Protein AF-A0A5C7RM12-F1 (afdb_monomer)

Structure (mmCIF, N/CA/C/O backbone):
data_AF-A0A5C7RM12-F1
#
_entry.id   AF-A0A5C7RM12-F1
#
loop_
_atom_site.group_PDB
_atom_site.id
_atom_site.type_symbol
_atom_site.label_atom_id
_atom_site.label_alt_id
_atom_site.label_comp_id
_atom_site.label_asym_id
_atom_site.label_entity_id
_atom_site.label_seq_id
_atom_site.pdbx_PDB_ins_code
_atom_site.Cartn_x
_atom_site.Cartn_y
_atom_site.Cartn_z
_atom_site.occupancy
_atom_site.B_iso_or_equiv
_atom_site.auth_seq_id
_atom_site.auth_comp_id
_atom_site.auth_asym_id
_atom_site.auth_atom_id
_atom_site.pdbx_PDB_model_num
ATOM 1 N N . MET A 1 1 ? 13.724 -13.390 -7.679 1.00 55.97 1 MET A N 1
ATOM 2 C CA . MET A 1 1 ? 13.227 -12.480 -8.721 1.00 55.97 1 MET A CA 1
ATOM 3 C C . MET A 1 1 ? 12.065 -11.727 -8.105 1.00 5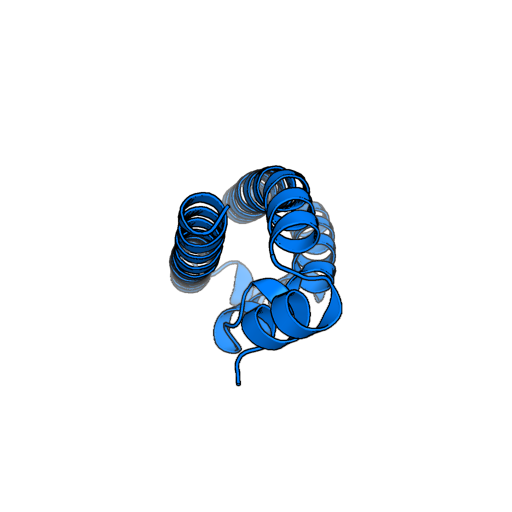5.97 1 MET A C 1
ATOM 5 O O . MET A 1 1 ? 11.174 -12.387 -7.581 1.00 55.97 1 MET A O 1
ATOM 9 N N . SER A 1 2 ? 12.141 -10.402 -8.016 1.00 73.62 2 SER A N 1
ATOM 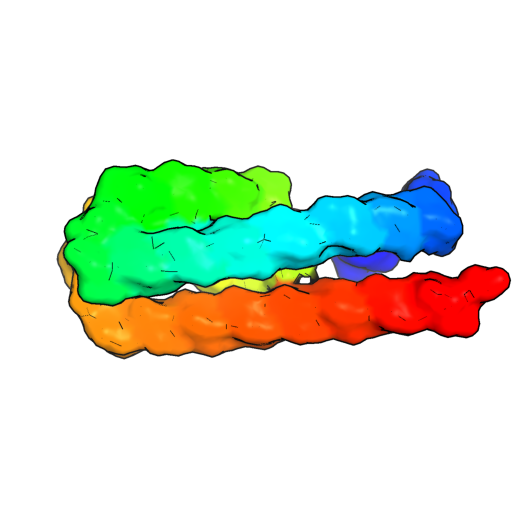10 C CA . SER A 1 2 ? 11.068 -9.588 -7.432 1.00 73.62 2 SER A CA 1
ATOM 11 C C . SER A 1 2 ? 9.894 -9.442 -8.411 1.00 73.62 2 SER A C 1
ATOM 13 O O . SER A 1 2 ? 10.049 -9.626 -9.622 1.00 73.62 2 SER A O 1
ATOM 15 N N . GLU A 1 3 ? 8.703 -9.114 -7.907 1.00 80.69 3 GLU A N 1
ATOM 16 C CA . GLU A 1 3 ? 7.533 -8.841 -8.759 1.00 80.69 3 GLU A CA 1
AT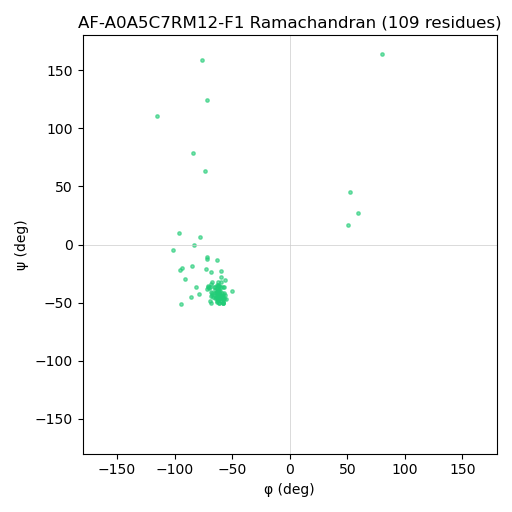OM 17 C C . GLU A 1 3 ? 7.811 -7.667 -9.713 1.00 80.69 3 GLU A C 1
ATOM 19 O O . GLU A 1 3 ? 7.475 -7.731 -10.894 1.00 80.69 3 GLU A O 1
ATOM 24 N N . LEU A 1 4 ? 8.557 -6.658 -9.248 1.00 83.38 4 LEU A N 1
ATOM 25 C CA . LEU A 1 4 ? 9.014 -5.529 -10.062 1.00 83.38 4 LEU A CA 1
ATOM 26 C C . LEU A 1 4 ? 9.934 -5.965 -11.216 1.00 83.38 4 LEU A C 1
ATOM 28 O O . LEU A 1 4 ? 9.751 -5.524 -12.349 1.00 83.38 4 LEU A O 1
ATOM 32 N N . GLU A 1 5 ? 10.879 -6.879 -10.966 1.00 84.06 5 GLU A N 1
ATOM 33 C CA . GLU A 1 5 ? 11.726 -7.459 -12.022 1.00 84.06 5 GLU A CA 1
ATOM 34 C C . GLU A 1 5 ? 10.902 -8.242 -13.048 1.00 84.06 5 GLU A C 1
ATOM 36 O O . GLU A 1 5 ? 11.195 -8.194 -14.241 1.00 84.06 5 GLU A O 1
ATOM 41 N N . THR A 1 6 ? 9.848 -8.925 -12.598 1.00 85.50 6 THR A N 1
ATOM 42 C CA . THR A 1 6 ? 8.940 -9.680 -13.473 1.00 85.50 6 THR A CA 1
ATOM 43 C C . THR A 1 6 ? 8.127 -8.745 -14.371 1.00 85.50 6 THR A C 1
ATOM 45 O O . THR A 1 6 ? 7.984 -9.009 -15.568 1.00 85.50 6 THR A O 1
ATOM 48 N N . ILE A 1 7 ? 7.647 -7.619 -13.832 1.00 85.00 7 ILE A N 1
ATOM 49 C CA . ILE A 1 7 ? 6.966 -6.566 -14.603 1.00 85.00 7 ILE A CA 1
ATOM 50 C C . ILE A 1 7 ? 7.900 -6.022 -15.689 1.00 85.00 7 ILE A C 1
ATOM 52 O O . ILE A 1 7 ? 7.517 -5.986 -16.858 1.00 85.00 7 ILE A O 1
ATOM 56 N N . VAL A 1 8 ? 9.144 -5.683 -15.333 1.00 87.31 8 VAL A N 1
ATOM 57 C CA . VAL A 1 8 ? 10.136 -5.159 -16.288 1.00 87.31 8 VAL A CA 1
ATOM 58 C C . VAL A 1 8 ? 10.506 -6.186 -17.351 1.00 87.31 8 VAL A C 1
ATOM 60 O O . VAL A 1 8 ? 10.582 -5.837 -18.528 1.00 87.31 8 VAL A O 1
ATOM 63 N N . ALA A 1 9 ? 10.680 -7.452 -16.971 1.00 87.94 9 ALA A N 1
ATOM 64 C CA . ALA A 1 9 ? 10.949 -8.533 -17.916 1.00 87.94 9 ALA A CA 1
ATOM 65 C C . ALA A 1 9 ? 9.792 -8.749 -18.909 1.00 87.94 9 ALA A C 1
ATOM 67 O O . ALA A 1 9 ? 10.033 -9.116 -20.056 1.00 87.94 9 ALA A O 1
ATOM 68 N N . THR A 1 10 ? 8.550 -8.499 -18.484 1.00 88.94 10 THR A N 1
ATOM 69 C CA . THR A 1 10 ? 7.346 -8.725 -19.300 1.00 88.94 10 THR A CA 1
ATOM 70 C C . THR A 1 10 ? 7.017 -7.537 -20.204 1.00 88.94 10 THR A C 1
ATOM 72 O O . THR A 1 10 ? 6.682 -7.717 -21.374 1.00 88.94 10 THR A O 1
ATOM 75 N N . LEU A 1 11 ? 7.080 -6.315 -19.673 1.00 87.06 11 LEU A N 1
ATOM 76 C CA . LEU A 1 11 ? 6.663 -5.102 -20.381 1.00 87.06 11 LEU A CA 1
ATOM 77 C C . LEU A 1 11 ? 7.817 -4.405 -21.113 1.00 87.06 11 LEU A C 1
ATOM 79 O O . LEU A 1 11 ? 7.568 -3.611 -22.021 1.00 87.06 11 LEU A O 1
ATOM 83 N N . GLY A 1 12 ? 9.063 -4.684 -20.728 1.00 89.19 12 GLY A N 1
ATOM 84 C CA . GLY A 1 12 ? 10.230 -3.905 -21.128 1.00 89.19 12 GLY A CA 1
ATOM 85 C C . GLY A 1 12 ? 10.395 -2.628 -20.296 1.00 89.19 12 GLY A C 1
ATOM 86 O O . GLY A 1 12 ? 9.476 -2.182 -19.602 1.00 89.19 12 GLY A O 1
ATOM 87 N N . VAL A 1 13 ? 11.590 -2.035 -20.362 1.00 88.31 13 VAL A N 1
ATOM 88 C CA . VAL A 1 13 ? 12.001 -0.894 -19.520 1.00 88.31 13 VAL A CA 1
ATOM 89 C C . VAL A 1 13 ? 11.106 0.333 -19.741 1.00 88.31 13 VAL A C 1
ATOM 91 O O . VAL A 1 13 ? 10.547 0.841 -18.775 1.00 88.31 13 VAL A O 1
ATOM 94 N N . GLU A 1 14 ? 10.886 0.749 -20.993 1.00 87.00 14 GLU A N 1
ATOM 95 C CA . GLU A 1 14 ? 10.076 1.933 -21.345 1.00 87.00 14 GLU A CA 1
ATOM 96 C C . GLU A 1 14 ? 8.637 1.866 -20.822 1.00 87.00 14 GLU A C 1
ATOM 98 O O . GLU A 1 14 ? 8.149 2.790 -20.170 1.00 87.00 14 GLU A O 1
ATOM 103 N N . ARG A 1 15 ? 7.942 0.751 -21.077 1.00 87.38 15 ARG A N 1
ATOM 104 C CA . ARG A 1 15 ? 6.544 0.588 -20.650 1.00 87.38 15 ARG A CA 1
ATOM 105 C C . ARG A 1 15 ? 6.425 0.480 -19.136 1.00 87.38 15 ARG A C 1
ATOM 107 O O . ARG A 1 15 ? 5.456 0.976 -18.569 1.00 87.38 15 ARG A O 1
ATOM 114 N N . SER A 1 16 ? 7.412 -0.132 -18.488 1.00 89.44 16 SER A N 1
ATOM 115 C CA . SER A 1 16 ? 7.460 -0.215 -17.029 1.00 89.44 16 SER A CA 1
ATOM 116 C C . SER A 1 16 ? 7.690 1.158 -16.404 1.00 89.44 16 SER A C 1
ATOM 118 O O . SER A 1 16 ? 6.978 1.515 -15.473 1.00 89.44 16 SER A O 1
ATOM 120 N N . ALA A 1 17 ? 8.609 1.962 -16.946 1.00 87.88 17 ALA A N 1
ATOM 121 C CA . ALA A 1 17 ? 8.827 3.335 -16.496 1.00 87.88 17 ALA A CA 1
ATOM 122 C C . ALA A 1 17 ? 7.548 4.181 -16.630 1.00 87.88 17 ALA A C 1
ATOM 124 O O . ALA A 1 17 ? 7.137 4.838 -15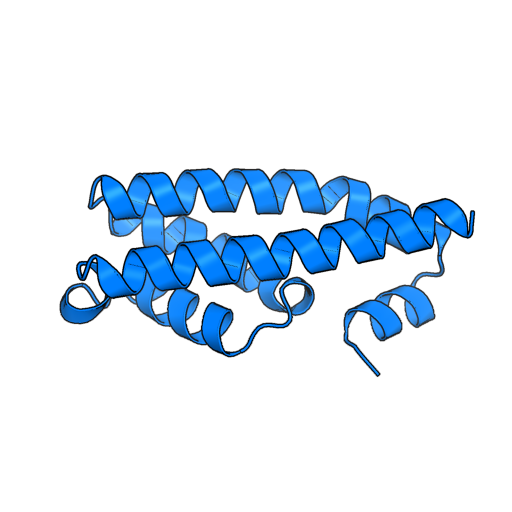.676 1.00 87.88 17 ALA A O 1
ATOM 125 N N . SER A 1 18 ? 6.845 4.087 -17.765 1.00 88.12 18 SER A N 1
ATOM 126 C CA . SER A 1 18 ? 5.561 4.776 -17.968 1.00 88.12 18 SER A CA 1
ATOM 127 C C . SER A 1 18 ? 4.470 4.321 -16.984 1.00 88.12 18 SER A C 1
ATOM 129 O O . SER A 1 18 ? 3.733 5.154 -16.444 1.00 88.12 18 SER A O 1
ATOM 131 N N . LEU A 1 19 ? 4.394 3.016 -16.696 1.00 89.25 19 LEU A N 1
ATOM 132 C CA . LEU A 1 19 ? 3.490 2.463 -15.685 1.00 89.25 19 LEU A CA 1
ATOM 133 C C . LEU A 1 19 ? 3.806 3.027 -14.294 1.00 89.25 19 LEU A C 1
ATOM 135 O O . LEU A 1 19 ? 2.904 3.534 -13.626 1.00 89.25 19 LEU A O 1
ATOM 139 N N . PHE A 1 20 ? 5.073 2.978 -13.871 1.00 90.19 20 PHE A N 1
ATOM 140 C CA . PHE A 1 20 ? 5.493 3.478 -12.561 1.00 90.19 20 PHE A CA 1
ATOM 141 C C . PHE A 1 20 ? 5.267 4.982 -12.423 1.00 90.19 20 PHE A C 1
ATOM 143 O O . PHE A 1 20 ? 4.726 5.414 -11.406 1.00 90.19 20 PHE A O 1
ATOM 150 N N . HIS A 1 21 ? 5.562 5.760 -13.467 1.00 88.69 21 HIS A N 1
ATOM 151 C CA . HIS A 1 21 ? 5.281 7.195 -13.518 1.00 88.69 21 HIS A CA 1
ATOM 152 C C . HIS A 1 21 ? 3.792 7.509 -13.307 1.00 88.69 21 HIS A C 1
ATOM 154 O O . HIS A 1 21 ? 3.449 8.487 -12.647 1.00 88.69 21 HIS A O 1
ATOM 160 N N . SER A 1 22 ? 2.903 6.660 -13.827 1.00 89.44 22 SER A N 1
ATOM 161 C CA . SER A 1 22 ? 1.454 6.856 -13.727 1.00 89.44 22 SER A CA 1
ATOM 162 C C . SER A 1 22 ? 0.882 6.394 -12.382 1.00 89.44 22 SER A C 1
ATOM 164 O O . SER A 1 22 ? -0.032 7.024 -11.851 1.00 89.44 22 SER A O 1
ATOM 166 N N . ILE A 1 23 ? 1.401 5.301 -11.814 1.00 90.38 23 ILE A N 1
ATOM 167 C CA . ILE A 1 23 ? 0.820 4.674 -10.617 1.00 90.38 23 ILE A CA 1
ATOM 168 C C . ILE A 1 23 ? 1.399 5.207 -9.301 1.00 90.38 23 ILE A C 1
ATOM 170 O O . ILE A 1 23 ? 0.682 5.269 -8.303 1.00 90.38 23 ILE A O 1
ATOM 174 N N . LEU A 1 24 ? 2.661 5.653 -9.281 1.00 91.50 24 LEU A N 1
ATOM 175 C CA . LEU A 1 24 ? 3.306 6.196 -8.078 1.00 91.50 24 LEU A CA 1
ATOM 176 C C . LEU A 1 24 ? 2.569 7.405 -7.474 1.00 91.50 24 LEU A C 1
ATOM 178 O O . LEU A 1 24 ? 2.410 7.436 -6.248 1.00 91.50 24 LEU A O 1
ATOM 182 N N . PRO A 1 25 ? 2.091 8.390 -8.262 1.00 92.75 25 PRO A N 1
ATOM 183 C CA . PRO A 1 25 ? 1.301 9.497 -7.724 1.00 92.75 25 PRO A CA 1
ATOM 184 C C . PRO A 1 25 ? -0.008 9.026 -7.082 1.00 92.75 25 PRO A C 1
ATOM 186 O O . PRO A 1 25 ? -0.383 9.522 -6.021 1.00 92.75 25 PRO A O 1
ATOM 189 N N . LEU A 1 26 ? -0.671 8.031 -7.683 1.00 92.19 26 LEU A N 1
ATOM 190 C CA . LEU A 1 26 ? -1.928 7.475 -7.175 1.00 92.19 26 LEU A CA 1
ATOM 191 C C . LEU A 1 26 ? -1.724 6.746 -5.844 1.00 92.19 26 LEU A C 1
ATOM 193 O O . LEU A 1 26 ? -2.469 6.982 -4.897 1.00 92.19 26 LEU A O 1
ATOM 197 N N . ILE A 1 27 ? -0.683 5.915 -5.742 1.00 93.75 27 ILE A N 1
ATOM 198 C CA . ILE A 1 27 ? -0.328 5.222 -4.494 1.00 93.75 27 ILE A CA 1
ATOM 199 C C . ILE A 1 27 ? 0.004 6.240 -3.395 1.00 93.75 27 ILE A C 1
ATOM 201 O O . ILE A 1 27 ? -0.449 6.095 -2.261 1.00 93.75 27 ILE A O 1
ATOM 205 N N . ASN A 1 28 ? 0.751 7.301 -3.723 1.00 93.44 28 ASN A N 1
ATOM 206 C CA . ASN A 1 28 ? 1.056 8.363 -2.764 1.00 93.44 28 ASN A CA 1
ATOM 207 C C . ASN A 1 28 ? -0.201 9.097 -2.290 1.00 93.44 28 ASN A C 1
ATOM 209 O O . ASN A 1 28 ? -0.349 9.310 -1.092 1.00 93.44 28 ASN A O 1
ATOM 213 N N . MET A 1 29 ? -1.113 9.455 -3.195 1.00 95.12 29 MET A N 1
ATOM 214 C CA . MET A 1 29 ? -2.381 10.092 -2.831 1.00 95.12 29 MET A CA 1
ATOM 215 C C . MET A 1 29 ? -3.187 9.208 -1.872 1.00 95.12 29 MET A C 1
ATOM 217 O O . MET A 1 29 ? -3.555 9.658 -0.789 1.00 95.12 29 MET A O 1
ATOM 221 N N . ARG A 1 30 ? -3.348 7.924 -2.210 1.00 94.81 30 ARG A N 1
ATOM 222 C CA . ARG A 1 30 ? -4.070 6.951 -1.378 1.00 94.81 30 ARG A CA 1
ATOM 223 C C . ARG A 1 30 ? -3.412 6.727 -0.019 1.00 94.81 30 ARG A C 1
ATOM 225 O O . ARG A 1 30 ? -4.117 6.550 0.968 1.00 94.81 30 ARG A O 1
ATOM 232 N N . ARG A 1 31 ? -2.076 6.778 0.063 1.00 95.00 31 ARG A N 1
ATOM 233 C CA . ARG A 1 31 ? -1.344 6.764 1.342 1.00 95.00 31 ARG A CA 1
ATOM 234 C C . ARG A 1 31 ? -1.773 7.925 2.233 1.00 95.00 31 ARG A C 1
ATOM 236 O O . ARG A 1 31 ? -2.047 7.705 3.407 1.00 95.00 31 ARG A O 1
ATOM 243 N N . TYR A 1 32 ? -1.781 9.145 1.698 1.00 96.44 32 TYR A N 1
ATOM 244 C CA . TYR A 1 32 ? -2.155 10.328 2.475 1.00 96.44 32 TYR A CA 1
ATOM 245 C C . TYR A 1 32 ? -3.599 10.236 2.969 1.00 96.44 32 TYR A C 1
ATOM 247 O O . TYR A 1 32 ? -3.829 10.406 4.162 1.00 96.44 32 TYR A O 1
ATOM 255 N N . GLU A 1 33 ? -4.532 9.892 2.082 1.00 97.62 33 GLU A N 1
ATOM 256 C CA . GLU A 1 33 ? -5.954 9.752 2.416 1.00 97.62 33 GLU A CA 1
ATOM 257 C C . GLU A 1 33 ? -6.188 8.661 3.472 1.00 97.62 33 GLU A C 1
ATOM 259 O O . GLU A 1 33 ? -6.885 8.890 4.457 1.00 97.62 33 GLU A O 1
ATOM 264 N N . LEU A 1 34 ? -5.538 7.499 3.333 1.00 97.88 34 LEU A N 1
ATOM 265 C C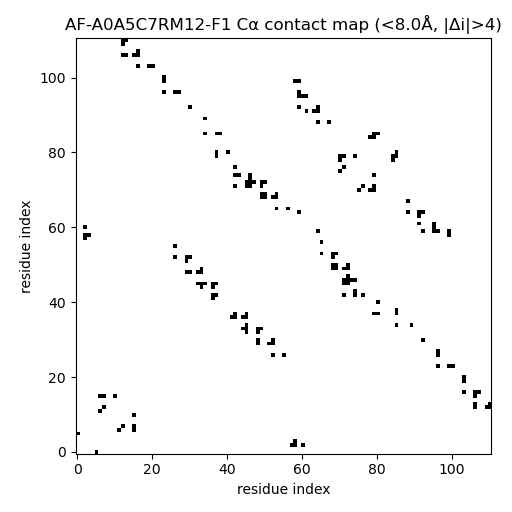A . LEU A 1 34 ? -5.613 6.428 4.325 1.00 97.88 34 LEU A CA 1
ATOM 266 C C . LEU A 1 34 ? -5.139 6.898 5.709 1.00 97.88 34 LEU A C 1
ATOM 268 O O . LEU A 1 34 ? -5.826 6.677 6.705 1.00 97.88 34 LEU A O 1
ATOM 272 N N . LEU A 1 35 ? -3.959 7.520 5.785 1.00 97.44 35 LEU A N 1
ATOM 273 C CA . LEU A 1 35 ? -3.381 7.960 7.057 1.00 97.44 35 LEU A CA 1
ATOM 274 C C . LEU A 1 35 ? -4.209 9.071 7.707 1.00 97.44 35 LEU A C 1
ATOM 276 O O . LEU A 1 35 ? -4.355 9.090 8.928 1.00 97.44 35 LEU A O 1
ATOM 280 N N . GLU A 1 36 ? -4.772 9.978 6.912 1.00 97.81 36 GLU A N 1
ATOM 281 C CA . GLU A 1 36 ? -5.697 11.000 7.397 1.00 97.81 36 GLU A CA 1
ATOM 282 C C . GLU A 1 36 ? -6.958 10.366 7.999 1.00 97.81 36 GLU A C 1
ATOM 284 O O . GLU A 1 36 ? -7.322 10.685 9.133 1.00 97.81 36 GLU A O 1
ATOM 289 N N . CYS A 1 37 ? -7.577 9.410 7.301 1.00 97.81 37 CYS A N 1
ATOM 290 C CA . CYS A 1 37 ? -8.737 8.681 7.809 1.00 97.81 37 CYS A CA 1
ATOM 291 C C . CYS A 1 37 ? -8.429 7.925 9.109 1.00 97.81 37 CYS A C 1
ATOM 293 O O . CYS A 1 37 ? -9.205 8.009 10.059 1.00 97.81 37 CYS A O 1
ATOM 295 N N . LEU A 1 38 ? -7.278 7.248 9.201 1.00 96.94 38 LEU A N 1
ATOM 296 C CA . LEU A 1 38 ? -6.862 6.547 10.423 1.00 96.94 38 LEU A CA 1
ATOM 297 C C . LEU A 1 38 ? -6.683 7.505 11.611 1.00 96.94 38 LEU A C 1
ATOM 299 O O . LEU A 1 38 ? -7.112 7.190 12.721 1.00 96.94 38 LEU A O 1
ATOM 303 N N . HIS A 1 39 ? -6.087 8.680 11.394 1.00 96.62 39 HIS A N 1
ATOM 304 C CA . HIS A 1 39 ? -5.918 9.685 12.448 1.00 96.62 39 HIS A CA 1
ATOM 305 C C . HIS A 1 39 ? -7.241 10.326 12.878 1.00 96.62 39 HIS A C 1
ATOM 307 O O . HIS A 1 39 ? -7.440 10.579 14.068 1.00 96.62 39 HIS A O 1
ATOM 313 N N . ASN A 1 40 ? -8.154 10.543 11.932 1.00 97.19 40 ASN A N 1
ATOM 314 C CA . ASN A 1 40 ? -9.479 11.106 12.186 1.00 97.19 40 ASN A CA 1
ATOM 315 C C . ASN A 1 40 ? -10.505 10.064 12.658 1.00 97.19 40 ASN A C 1
ATOM 317 O O . ASN A 1 40 ? -11.646 10.425 12.934 1.00 97.19 40 ASN A O 1
ATOM 321 N N . GLN A 1 41 ? -10.102 8.793 12.782 1.00 96.50 41 GLN A N 1
ATOM 322 C CA . GLN A 1 41 ? -10.971 7.667 13.147 1.00 96.50 41 GLN A CA 1
ATOM 323 C C . GLN A 1 41 ? -12.135 7.449 12.167 1.00 96.50 41 GLN A C 1
ATOM 325 O O . GLN A 1 41 ? -13.181 6.908 12.527 1.00 96.50 41 GLN A O 1
ATOM 330 N N . ASP A 1 42 ? -11.946 7.851 10.912 1.00 97.69 42 ASP A N 1
ATOM 331 C CA . ASP A 1 42 ? -12.863 7.568 9.815 1.00 97.69 42 ASP A CA 1
ATOM 332 C C . ASP A 1 42 ? -12.567 6.171 9.249 1.00 97.69 42 ASP A C 1
ATOM 334 O O . ASP A 1 42 ? -11.867 5.995 8.249 1.00 97.69 42 ASP A O 1
ATOM 338 N N . TRP A 1 43 ? -13.053 5.150 9.957 1.00 96.44 43 TRP A N 1
ATOM 339 C CA . TRP A 1 43 ? -12.753 3.748 9.658 1.00 96.44 43 TRP A CA 1
ATOM 340 C C . TRP A 1 43 ? -13.350 3.267 8.334 1.00 96.44 43 TRP A C 1
ATOM 342 O O . TRP A 1 43 ? -12.753 2.425 7.668 1.00 96.44 43 TRP A O 1
ATOM 352 N N . GLU A 1 44 ? -14.504 3.808 7.943 1.00 96.81 44 GLU A N 1
ATOM 353 C CA . GLU A 1 44 ? -15.176 3.433 6.699 1.00 96.81 44 GLU A CA 1
ATOM 354 C C . GLU A 1 44 ? -14.365 3.898 5.488 1.00 96.81 44 GLU A C 1
ATOM 356 O O . GLU A 1 44 ? -14.032 3.093 4.614 1.00 96.81 44 GLU A O 1
ATOM 361 N N . SER A 1 45 ? -13.964 5.171 5.466 1.00 97.38 45 SER A N 1
ATOM 362 C CA . SER A 1 45 ? -13.102 5.693 4.405 1.00 97.38 45 SER A CA 1
ATOM 363 C C . SER A 1 45 ? -11.718 5.038 4.435 1.00 97.38 45 SER A C 1
ATOM 365 O O . SER A 1 45 ? -11.179 4.686 3.384 1.00 97.38 45 SER A O 1
ATOM 367 N N . ALA A 1 46 ? -11.155 4.785 5.625 1.00 97.81 46 ALA A N 1
ATOM 368 C CA . ALA A 1 46 ? -9.885 4.068 5.756 1.00 97.81 46 ALA A CA 1
ATOM 369 C C . ALA A 1 46 ? -9.944 2.677 5.103 1.00 97.81 46 ALA A C 1
ATOM 371 O O . ALA A 1 46 ? -9.009 2.298 4.397 1.00 97.81 46 ALA A O 1
ATOM 372 N N . ALA A 1 47 ? -11.045 1.937 5.268 1.00 97.50 47 ALA A N 1
ATOM 373 C CA . ALA A 1 47 ? -11.233 0.640 4.625 1.00 97.50 47 ALA A CA 1
ATOM 374 C C . ALA A 1 47 ? -11.259 0.749 3.088 1.00 97.50 47 ALA A C 1
ATOM 376 O O . ALA A 1 47 ? -10.625 -0.055 2.402 1.00 97.50 47 ALA A O 1
ATOM 377 N N . GLN A 1 48 ? -11.911 1.777 2.533 1.00 97.25 48 GLN A N 1
ATOM 378 C CA . GLN A 1 48 ? -11.952 2.018 1.082 1.00 97.25 48 GLN A CA 1
ATOM 379 C C . GLN A 1 48 ? -10.566 2.347 0.503 1.00 97.25 48 GLN A C 1
ATOM 381 O O . GLN A 1 48 ? -10.179 1.841 -0.561 1.00 97.25 48 GLN A O 1
ATOM 386 N N . TYR A 1 49 ? -9.785 3.172 1.204 1.00 97.25 49 TYR A N 1
ATOM 387 C CA . TYR A 1 49 ? -8.421 3.496 0.786 1.00 97.25 49 TYR A CA 1
ATOM 388 C C . TYR A 1 49 ? -7.466 2.312 0.965 1.00 97.25 49 TYR A C 1
ATOM 390 O O . TYR A 1 49 ? -6.615 2.087 0.101 1.00 97.25 49 TYR A O 1
ATOM 398 N N . ALA A 1 50 ? -7.644 1.502 2.012 1.00 96.88 50 ALA A N 1
ATOM 399 C CA . ALA A 1 50 ? -6.896 0.263 2.198 1.00 96.88 50 ALA A CA 1
ATOM 400 C C . ALA A 1 50 ? -7.173 -0.743 1.071 1.00 96.88 50 ALA A C 1
ATOM 402 O O . ALA A 1 50 ? -6.224 -1.270 0.493 1.00 96.88 50 ALA A O 1
ATOM 403 N N . HIS A 1 51 ? -8.438 -0.928 0.676 1.00 95.62 51 HIS A N 1
ATOM 404 C CA . HIS A 1 51 ? -8.813 -1.747 -0.482 1.00 95.62 51 HIS A CA 1
ATOM 405 C C . HIS A 1 51 ? -8.130 -1.265 -1.772 1.00 95.62 51 HIS A C 1
ATOM 407 O O . HIS A 1 51 ? -7.543 -2.049 -2.522 1.00 95.62 51 HIS A O 1
ATOM 413 N N . SER A 1 52 ? -8.141 0.051 -2.008 1.00 93.75 52 SER A N 1
ATOM 414 C CA . SER A 1 52 ? -7.476 0.651 -3.172 1.00 93.75 52 SER A CA 1
ATOM 415 C C . SER A 1 52 ? -5.966 0.379 -3.182 1.00 93.75 52 SER A C 1
ATOM 417 O O . SER A 1 52 ? -5.399 0.083 -4.233 1.00 93.75 52 SER A O 1
ATOM 419 N N . LEU A 1 53 ? -5.308 0.446 -2.021 1.00 94.56 53 LEU A N 1
ATOM 420 C CA . LEU A 1 53 ? -3.883 0.134 -1.889 1.00 94.56 53 LEU A CA 1
ATOM 421 C C . LEU A 1 53 ? -3.598 -1.366 -2.048 1.00 94.56 53 LEU A C 1
ATOM 423 O O . LEU A 1 53 ? -2.606 -1.722 -2.685 1.00 94.56 53 LEU A O 1
ATOM 427 N N . LEU A 1 54 ? -4.477 -2.244 -1.557 1.00 94.44 54 LEU A N 1
ATOM 428 C CA . LEU A 1 54 ? -4.369 -3.697 -1.731 1.00 94.44 54 LEU A CA 1
ATOM 429 C C . LEU A 1 54 ? -4.417 -4.112 -3.205 1.00 94.44 54 LEU A C 1
ATOM 431 O O . LEU A 1 54 ? -3.657 -4.993 -3.608 1.00 94.44 54 LEU A O 1
ATOM 435 N N . ALA A 1 55 ? -5.207 -3.431 -4.040 1.00 91.31 55 ALA A N 1
ATOM 436 C CA . ALA A 1 55 ? -5.197 -3.652 -5.491 1.00 91.31 55 ALA A CA 1
ATOM 437 C C . ALA A 1 55 ? -3.813 -3.380 -6.123 1.00 91.31 55 ALA A C 1
ATOM 439 O O . ALA A 1 55 ? -3.432 -4.006 -7.114 1.00 91.31 55 ALA A O 1
ATOM 440 N N . THR A 1 56 ? -3.024 -2.492 -5.512 1.00 89.12 56 THR A N 1
ATOM 441 C CA . THR A 1 56 ? -1.626 -2.208 -5.881 1.00 89.12 56 THR A CA 1
ATOM 442 C C . THR A 1 56 ? -0.603 -2.984 -5.044 1.00 89.12 56 THR A C 1
ATOM 444 O O . THR A 1 56 ? 0.595 -2.725 -5.133 1.00 89.12 56 THR A O 1
ATOM 447 N N . GLY A 1 57 ? -1.046 -3.955 -4.241 1.00 85.12 57 GLY A N 1
ATOM 448 C CA . GLY A 1 57 ? -0.228 -4.631 -3.232 1.00 85.12 57 GLY A CA 1
ATOM 449 C C . GLY A 1 57 ? 1.003 -5.356 -3.780 1.00 85.12 57 GLY A C 1
ATOM 450 O O . GLY A 1 57 ? 2.054 -5.339 -3.142 1.00 85.12 57 GLY A O 1
ATOM 451 N N . HIS A 1 58 ? 0.910 -5.886 -5.002 1.00 82.81 58 HIS A N 1
ATOM 452 C CA . HIS A 1 58 ? 2.023 -6.509 -5.736 1.00 82.81 58 HIS A CA 1
ATOM 453 C C . HIS A 1 58 ? 3.179 -5.534 -6.062 1.00 82.81 58 HIS A C 1
ATOM 455 O O . HIS A 1 58 ? 4.265 -5.931 -6.469 1.00 82.81 58 HIS A O 1
ATOM 461 N N . LEU A 1 59 ? 2.966 -4.223 -5.909 1.00 85.94 59 LEU A N 1
ATOM 462 C CA . LEU A 1 59 ? 4.018 -3.213 -6.061 1.00 85.94 59 LEU A CA 1
ATOM 463 C C . LEU A 1 59 ? 4.658 -2.825 -4.727 1.00 85.94 59 LEU A C 1
ATOM 465 O O . LEU A 1 59 ? 5.776 -2.318 -4.709 1.00 85.94 59 LEU A O 1
ATOM 469 N N . LEU A 1 60 ? 3.954 -3.042 -3.614 1.00 82.44 60 LEU A N 1
ATOM 470 C CA . LEU A 1 60 ? 4.364 -2.584 -2.286 1.00 82.44 60 LEU A CA 1
ATOM 471 C C . LEU A 1 60 ? 5.334 -3.554 -1.597 1.00 82.44 60 LEU A C 1
ATOM 473 O O . LEU A 1 60 ? 6.032 -3.145 -0.673 1.00 82.44 60 LEU A O 1
ATOM 477 N N . ALA A 1 61 ? 5.399 -4.813 -2.046 1.00 77.94 61 ALA A N 1
ATOM 478 C CA . ALA A 1 61 ? 6.402 -5.822 -1.677 1.00 77.94 61 ALA A CA 1
ATOM 479 C C . ALA A 1 61 ? 6.660 -6.041 -0.161 1.00 77.94 61 ALA A C 1
ATOM 481 O O . ALA A 1 61 ? 7.656 -6.665 0.205 1.00 77.94 61 ALA A O 1
ATOM 482 N N . SER A 1 62 ? 5.767 -5.586 0.729 1.00 87.94 62 SER A N 1
ATOM 483 C CA . SER A 1 62 ? 5.837 -5.799 2.183 1.00 87.94 62 SER A CA 1
ATOM 484 C C . SER A 1 62 ? 4.653 -6.643 2.643 1.00 87.94 62 SER A C 1
ATOM 486 O O . SER A 1 62 ? 3.514 -6.183 2.659 1.00 87.94 62 SER A O 1
ATOM 488 N N . LYS A 1 63 ? 4.919 -7.891 3.050 1.00 90.31 63 LYS A N 1
ATOM 489 C CA . LYS A 1 63 ? 3.883 -8.775 3.606 1.00 90.31 63 LYS A CA 1
ATOM 490 C C . LYS A 1 63 ? 3.235 -8.164 4.852 1.00 90.31 63 LYS A C 1
ATOM 492 O O . LYS A 1 63 ? 2.019 -8.209 4.981 1.00 90.31 63 LYS A O 1
ATOM 497 N N . THR A 1 64 ? 4.044 -7.560 5.723 1.00 93.50 64 THR A N 1
ATOM 498 C CA . THR A 1 64 ? 3.569 -6.872 6.929 1.00 93.50 64 THR A CA 1
ATOM 499 C C . THR A 1 64 ? 2.563 -5.784 6.578 1.00 93.50 64 THR A C 1
ATOM 501 O O . THR A 1 64 ? 1.492 -5.728 7.177 1.00 93.50 64 THR A O 1
ATOM 504 N N . LEU A 1 65 ? 2.877 -4.958 5.577 1.00 94.88 65 LEU A N 1
ATOM 505 C CA . LEU A 1 65 ? 1.980 -3.905 5.119 1.00 94.88 65 LEU A CA 1
ATOM 506 C C . LEU A 1 65 ? 0.672 -4.472 4.562 1.00 94.88 65 LEU A C 1
ATOM 508 O O . LEU A 1 65 ? -0.398 -3.976 4.898 1.00 94.88 65 LEU A O 1
ATOM 512 N N . LEU A 1 66 ? 0.740 -5.516 3.732 1.00 95.00 66 LEU A N 1
ATOM 513 C CA . LEU A 1 66 ? -0.458 -6.143 3.166 1.00 95.00 66 LEU A CA 1
ATOM 514 C C . LEU A 1 66 ? -1.365 -6.708 4.264 1.00 95.00 66 LEU A C 1
ATOM 516 O O . LEU A 1 66 ? -2.565 -6.445 4.252 1.00 95.00 66 LEU A O 1
ATOM 520 N N . ASP A 1 67 ? -0.793 -7.399 5.251 1.00 96.44 67 ASP A N 1
ATOM 521 C CA . ASP A 1 67 ? -1.544 -7.924 6.395 1.00 96.44 67 ASP A CA 1
ATOM 522 C C . ASP A 1 67 ? -2.199 -6.783 7.202 1.00 96.44 67 ASP A C 1
ATOM 524 O O . ASP A 1 67 ? -3.354 -6.885 7.617 1.00 96.44 67 ASP A O 1
ATOM 528 N N . GLN A 1 68 ? -1.507 -5.654 7.383 1.00 96.88 68 GLN A N 1
ATOM 529 C CA . GLN A 1 68 ? -2.064 -4.472 8.049 1.00 96.88 68 GLN A CA 1
ATOM 530 C C . GLN A 1 68 ? -3.189 -3.807 7.249 1.00 96.88 68 GLN A C 1
ATOM 532 O O . GLN A 1 68 ? -4.203 -3.424 7.832 1.00 96.88 68 GLN A O 1
ATOM 537 N N . LEU A 1 69 ? -3.042 -3.680 5.928 1.00 97.25 69 LEU A N 1
ATOM 538 C CA . LEU A 1 69 ? -4.083 -3.130 5.059 1.00 97.25 69 LEU A CA 1
ATOM 539 C C . LEU A 1 69 ? -5.341 -4.006 5.083 1.00 97.25 69 LEU A C 1
ATOM 541 O O . LEU A 1 69 ? -6.441 -3.468 5.143 1.00 97.25 69 LEU A O 1
ATOM 545 N N . VAL A 1 70 ? -5.192 -5.332 5.139 1.00 97.44 70 VAL A N 1
ATOM 546 C CA . VAL A 1 70 ? -6.315 -6.270 5.315 1.00 97.44 70 VAL A CA 1
ATOM 547 C C . VAL A 1 70 ? -7.017 -6.058 6.661 1.00 97.44 70 VAL A C 1
ATOM 549 O O . VAL A 1 70 ? -8.243 -6.128 6.735 1.00 97.44 70 VAL A O 1
ATOM 552 N N . LEU A 1 71 ? -6.283 -5.777 7.743 1.00 97.69 71 LEU A N 1
ATOM 553 C CA . LEU A 1 71 ? -6.896 -5.459 9.041 1.00 97.69 71 LEU A CA 1
ATOM 554 C C . LEU A 1 71 ? -7.694 -4.148 9.002 1.00 97.69 71 LEU A C 1
ATOM 556 O O . LEU A 1 71 ? -8.745 -4.056 9.641 1.00 97.69 71 LEU A O 1
ATOM 560 N N . ILE A 1 72 ? -7.210 -3.153 8.254 1.00 97.62 72 ILE A N 1
ATOM 561 C CA . ILE A 1 72 ? -7.911 -1.880 8.052 1.00 97.62 72 ILE A CA 1
ATOM 562 C C . ILE A 1 72 ? -9.162 -2.082 7.192 1.00 97.62 72 ILE A C 1
ATOM 564 O O . ILE A 1 72 ? -10.241 -1.655 7.593 1.00 97.62 72 ILE A O 1
ATOM 568 N N . GLU A 1 73 ? -9.044 -2.777 6.059 1.00 97.69 73 GLU A 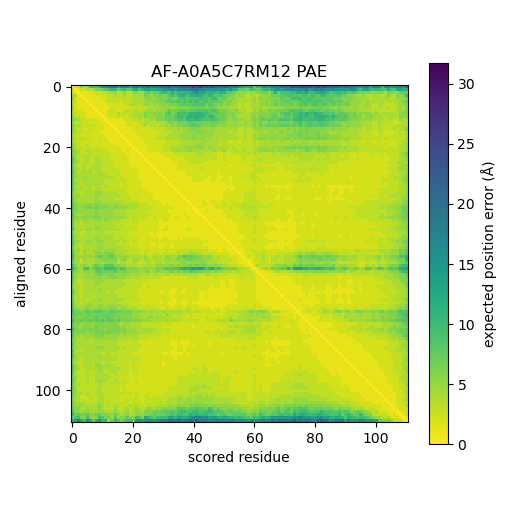N 1
ATOM 569 C CA . GLU A 1 73 ? -10.163 -3.101 5.163 1.00 97.69 73 GLU A CA 1
ATOM 570 C C . GLU A 1 73 ? -11.283 -3.847 5.904 1.00 97.69 73 GLU A C 1
ATOM 572 O O . GLU A 1 73 ? -12.457 -3.500 5.789 1.00 97.69 73 GLU A O 1
ATOM 577 N N . ASN A 1 74 ? -10.920 -4.814 6.751 1.00 96.75 74 ASN A N 1
ATOM 578 C CA . ASN A 1 74 ? -11.874 -5.575 7.562 1.00 96.75 74 ASN A CA 1
ATOM 579 C C . ASN A 1 74 ? -12.378 -4.826 8.806 1.00 96.75 74 ASN A C 1
ATOM 581 O O . ASN A 1 74 ? -13.073 -5.419 9.632 1.00 96.75 74 ASN A O 1
ATOM 585 N N . SER A 1 75 ? -12.036 -3.543 8.970 1.00 94.19 75 SER A N 1
ATOM 586 C CA . SER A 1 75 ? -12.482 -2.708 10.090 1.00 94.19 75 SER A CA 1
ATOM 587 C C . SER A 1 75 ? -12.214 -3.350 11.458 1.00 94.19 75 SER A C 1
ATOM 589 O O . SER A 1 75 ? -13.069 -3.351 12.347 1.00 94.19 75 SER A O 1
ATOM 591 N N . ALA A 1 76 ? -11.017 -3.912 11.661 1.00 95.38 76 ALA A N 1
ATOM 592 C CA . ALA A 1 76 ? -10.610 -4.507 12.934 1.00 95.38 76 ALA A CA 1
ATOM 593 C C . ALA A 1 76 ? -10.304 -3.421 13.994 1.00 95.38 76 ALA A C 1
ATOM 595 O O . ALA A 1 76 ? -9.167 -3.290 14.453 1.00 95.38 76 ALA A O 1
ATOM 596 N N . ILE A 1 77 ? -11.320 -2.629 14.379 1.00 94.00 77 ILE A N 1
ATOM 597 C CA . ILE A 1 77 ? -11.225 -1.386 15.179 1.00 94.00 77 ILE A CA 1
ATOM 598 C C . ILE A 1 77 ? -10.384 -1.569 16.446 1.00 94.00 77 ILE A C 1
ATOM 600 O O . ILE A 1 77 ? -9.564 -0.712 16.767 1.00 94.00 77 ILE A O 1
ATOM 604 N N . SER A 1 78 ? -10.522 -2.705 17.139 1.00 95.38 78 SER A N 1
ATOM 605 C CA . SER A 1 78 ? -9.760 -3.008 18.359 1.00 95.38 78 SER A CA 1
ATOM 606 C C . SER A 1 78 ? -8.240 -2.951 18.165 1.00 95.38 78 SER A C 1
ATOM 608 O O . SER A 1 78 ? -7.526 -2.597 19.102 1.00 95.38 78 SER A O 1
ATOM 610 N N . ILE A 1 79 ? -7.763 -3.262 16.958 1.00 95.31 79 ILE A N 1
ATOM 611 C CA . ILE A 1 79 ? -6.353 -3.250 16.567 1.00 95.31 79 ILE A CA 1
ATOM 612 C C . ILE A 1 79 ? -5.995 -1.906 15.928 1.00 95.31 79 ILE A C 1
ATOM 614 O O . ILE A 1 79 ? -5.026 -1.271 16.347 1.00 95.31 79 ILE A O 1
ATOM 618 N N . ILE A 1 80 ? -6.778 -1.460 14.940 1.00 95.62 80 ILE A N 1
ATOM 619 C CA . ILE A 1 80 ? -6.405 -0.322 14.084 1.00 95.62 80 ILE A CA 1
ATOM 620 C C . ILE A 1 80 ? -6.492 1.038 14.791 1.00 95.62 80 ILE A C 1
ATOM 622 O O . ILE A 1 80 ? -5.797 1.966 14.393 1.00 95.62 80 ILE A O 1
ATOM 626 N N . GLN A 1 81 ? -7.261 1.150 15.883 1.00 95.69 81 GLN A N 1
ATOM 627 C CA . GLN A 1 81 ? -7.305 2.367 16.709 1.00 95.69 81 GLN A CA 1
ATOM 628 C C . GLN A 1 81 ? -6.029 2.587 17.542 1.00 95.69 81 GLN A C 1
ATOM 630 O O . GLN A 1 81 ? -5.853 3.641 18.152 1.00 95.69 81 GLN A O 1
ATOM 635 N N . ASN A 1 82 ? -5.150 1.582 17.639 1.00 97.12 82 ASN A N 1
ATOM 636 C CA . ASN A 1 82 ? -3.942 1.677 18.448 1.00 97.12 82 ASN A CA 1
ATOM 637 C C . ASN A 1 82 ? -2.922 2.629 17.784 1.00 97.12 82 ASN A C 1
ATOM 639 O O . ASN A 1 82 ? -2.469 2.354 16.672 1.00 97.12 82 ASN A O 1
ATOM 643 N N . PRO A 1 83 ? -2.443 3.685 18.468 1.00 95.75 83 PRO A N 1
ATOM 644 C CA . PRO A 1 83 ? -1.444 4.599 17.904 1.00 95.75 83 PRO A CA 1
ATOM 645 C C . PRO A 1 83 ? -0.114 3.935 17.514 1.00 95.75 83 PRO A C 1
ATOM 647 O O . PRO A 1 83 ? 0.649 4.481 16.718 1.00 95.75 83 PRO A O 1
ATOM 650 N N . ALA A 1 84 ? 0.225 2.785 18.102 1.00 97.00 84 ALA A N 1
ATOM 651 C CA . ALA A 1 84 ? 1.386 2.002 17.686 1.00 97.00 84 ALA A CA 1
ATOM 652 C C . ALA A 1 84 ? 1.158 1.323 16.328 1.00 97.00 84 ALA A C 1
ATOM 654 O O . ALA A 1 84 ? 2.073 1.296 15.510 1.00 97.00 84 ALA A O 1
ATOM 655 N N . PHE A 1 85 ? -0.061 0.838 16.075 1.00 97.00 85 PHE A N 1
ATOM 656 C CA . PHE A 1 85 ? -0.441 0.253 14.792 1.00 97.00 85 PHE A CA 1
ATOM 657 C C . PHE A 1 85 ? -0.369 1.300 13.677 1.00 97.00 85 PHE A C 1
ATOM 659 O O . PHE A 1 85 ? 0.293 1.068 12.671 1.00 97.00 85 PHE A O 1
ATOM 666 N N . ILE A 1 86 ? -0.960 2.482 13.890 1.00 96.38 86 ILE A N 1
ATOM 667 C CA . ILE A 1 86 ? -0.966 3.569 12.895 1.00 96.38 86 ILE A CA 1
ATOM 668 C C . ILE A 1 86 ? 0.465 3.987 12.526 1.00 96.38 86 ILE A C 1
ATOM 670 O O . ILE A 1 86 ? 0.801 4.057 11.347 1.00 96.38 86 ILE A O 1
ATOM 674 N N . ARG A 1 87 ? 1.344 4.166 13.523 1.00 97.31 87 ARG A N 1
ATOM 675 C CA . ARG A 1 87 ? 2.766 4.476 13.282 1.00 97.31 87 ARG A CA 1
ATOM 676 C C . ARG A 1 87 ? 3.495 3.378 12.513 1.00 97.31 87 ARG A C 1
ATOM 678 O O . ARG A 1 87 ? 4.379 3.675 11.715 1.00 97.31 87 ARG A O 1
ATOM 685 N N . GLN A 1 88 ? 3.150 2.116 12.758 1.00 96.88 88 GLN A N 1
ATOM 686 C CA . GLN A 1 88 ? 3.741 1.003 12.025 1.00 96.88 88 GLN A CA 1
ATOM 687 C C . GLN A 1 88 ? 3.285 1.002 10.561 1.00 96.88 88 GLN A C 1
ATOM 689 O O . GLN A 1 88 ? 4.125 0.865 9.678 1.00 96.88 88 GLN A O 1
ATOM 694 N N . VAL A 1 89 ? 1.991 1.214 10.303 1.00 96.50 89 VAL A N 1
ATOM 695 C CA . VAL A 1 89 ? 1.437 1.341 8.944 1.00 96.50 89 VAL A CA 1
ATOM 696 C C . VAL A 1 89 ? 2.087 2.500 8.191 1.00 96.50 89 VAL A C 1
ATOM 698 O O . VAL A 1 89 ? 2.482 2.342 7.040 1.00 96.50 89 VAL A O 1
ATOM 701 N N . GLU A 1 90 ? 2.250 3.652 8.842 1.00 96.19 90 GLU A N 1
ATOM 702 C CA . GLU A 1 90 ? 2.922 4.817 8.262 1.00 96.19 90 GLU A CA 1
ATOM 703 C C . GLU A 1 90 ? 4.370 4.503 7.857 1.00 96.19 90 GLU A C 1
ATOM 705 O O . GLU A 1 90 ? 4.776 4.809 6.733 1.00 96.19 90 GLU A O 1
ATOM 710 N N . ALA A 1 91 ? 5.132 3.851 8.739 1.00 96.06 91 ALA A N 1
ATOM 711 C CA . ALA A 1 91 ? 6.517 3.474 8.470 1.00 96.06 91 ALA A CA 1
ATOM 712 C C . ALA A 1 91 ? 6.633 2.456 7.322 1.00 96.06 91 ALA A C 1
ATOM 714 O O . ALA A 1 91 ? 7.474 2.621 6.437 1.00 96.06 91 ALA A O 1
ATOM 715 N N . GLU A 1 92 ? 5.775 1.434 7.311 1.00 95.25 92 GLU A N 1
ATOM 716 C CA . GLU A 1 92 ? 5.735 0.412 6.261 1.00 95.25 92 GLU A CA 1
ATOM 717 C C . GLU A 1 92 ? 5.343 1.017 4.903 1.00 95.25 92 GLU A C 1
ATOM 719 O O . GLU A 1 92 ? 6.028 0.788 3.906 1.00 95.25 92 GLU A O 1
ATOM 724 N N . LEU A 1 93 ? 4.310 1.869 4.852 1.00 94.50 93 LEU A N 1
ATOM 725 C CA . LEU A 1 93 ? 3.916 2.583 3.630 1.00 94.50 93 LEU A CA 1
ATOM 726 C C . LEU A 1 93 ? 5.043 3.472 3.100 1.00 94.50 93 LEU A C 1
ATOM 728 O O . LEU A 1 93 ? 5.314 3.472 1.897 1.00 94.50 93 LEU A O 1
ATOM 732 N N . ALA A 1 94 ? 5.700 4.231 3.980 1.00 93.50 94 ALA A N 1
ATOM 733 C CA . ALA A 1 94 ? 6.814 5.091 3.598 1.00 93.50 94 ALA A CA 1
ATOM 734 C C . ALA A 1 94 ? 7.974 4.274 3.008 1.00 93.50 94 ALA A C 1
ATOM 736 O O . ALA A 1 94 ? 8.492 4.631 1.948 1.00 93.50 94 ALA A O 1
ATOM 737 N N . ALA A 1 95 ? 8.334 3.155 3.644 1.00 93.00 95 ALA A N 1
ATOM 738 C CA . ALA A 1 95 ? 9.393 2.269 3.175 1.00 93.00 95 ALA A CA 1
ATOM 739 C C . ALA A 1 95 ? 9.062 1.636 1.812 1.00 93.00 95 ALA A C 1
ATOM 741 O O . ALA A 1 95 ? 9.871 1.729 0.885 1.00 93.00 95 ALA A O 1
ATOM 742 N N . SER A 1 96 ? 7.866 1.060 1.654 1.00 91.88 96 SER A N 1
ATOM 743 C CA . SER A 1 96 ? 7.418 0.442 0.397 1.00 91.88 96 SER A CA 1
ATOM 744 C C . SER A 1 96 ? 7.388 1.441 -0.761 1.00 91.88 96 SER A C 1
ATOM 746 O O . SER A 1 96 ? 7.879 1.157 -1.855 1.00 91.88 96 SER A O 1
ATOM 748 N N . ILE A 1 97 ? 6.866 2.648 -0.532 1.00 91.62 97 ILE A N 1
ATOM 749 C CA . ILE A 1 97 ? 6.804 3.684 -1.572 1.00 91.62 97 ILE A CA 1
ATOM 750 C C . ILE A 1 97 ? 8.197 4.217 -1.907 1.00 91.62 97 ILE A C 1
ATOM 752 O O . ILE A 1 97 ? 8.484 4.465 -3.080 1.00 91.62 97 ILE A O 1
ATOM 756 N N . GLN A 1 98 ? 9.082 4.368 -0.919 1.00 92.12 98 GLN A N 1
ATOM 757 C CA . GLN A 1 98 ? 10.467 4.762 -1.166 1.00 92.12 98 GLN A CA 1
ATOM 758 C C . GLN A 1 98 ? 11.185 3.730 -2.043 1.00 92.12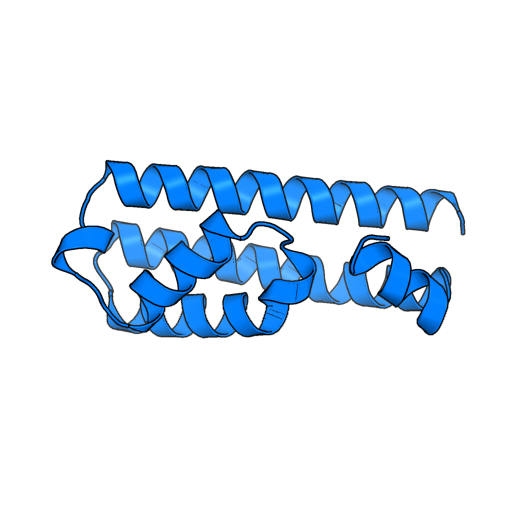 98 GLN A C 1
ATOM 760 O O . GLN A 1 98 ? 11.855 4.117 -3.000 1.00 92.12 98 GLN A O 1
ATOM 765 N N . GLN A 1 99 ? 11.013 2.436 -1.767 1.00 89.94 99 GLN A N 1
ATOM 766 C CA . GLN A 1 99 ? 11.585 1.359 -2.581 1.00 89.94 99 GLN A CA 1
ATOM 767 C C . GLN A 1 99 ? 11.056 1.394 -4.018 1.00 89.94 99 GLN A C 1
ATOM 769 O O . GLN A 1 99 ? 11.843 1.347 -4.964 1.00 89.94 99 GLN A O 1
ATOM 774 N N . LEU A 1 100 ? 9.740 1.546 -4.194 1.00 89.75 100 LEU A N 1
ATOM 775 C CA . LEU A 1 100 ? 9.120 1.643 -5.516 1.00 89.75 100 LEU A CA 1
ATOM 776 C C . LEU A 1 100 ? 9.605 2.881 -6.290 1.00 89.75 100 LEU A C 1
ATOM 778 O O . LEU A 1 100 ? 9.903 2.798 -7.480 1.00 89.75 100 LEU A O 1
ATOM 782 N N . THR A 1 101 ? 9.749 4.016 -5.604 1.00 90.81 101 THR A N 1
ATOM 783 C CA . THR A 1 101 ? 10.258 5.270 -6.184 1.00 90.81 101 THR A CA 1
ATOM 784 C C . THR A 1 101 ? 11.716 5.128 -6.619 1.00 90.81 101 THR A C 1
ATOM 786 O O . THR A 1 101 ? 12.070 5.493 -7.739 1.00 90.81 101 THR A O 1
ATOM 789 N N . GLN A 1 102 ? 12.566 4.542 -5.770 1.00 90.19 102 GLN A N 1
ATOM 790 C CA . GLN A 1 102 ? 13.957 4.245 -6.118 1.00 90.19 102 GLN A CA 1
ATOM 791 C C . GLN A 1 102 ? 14.030 3.319 -7.332 1.00 90.19 102 GLN A C 1
ATOM 793 O O . GLN A 1 102 ? 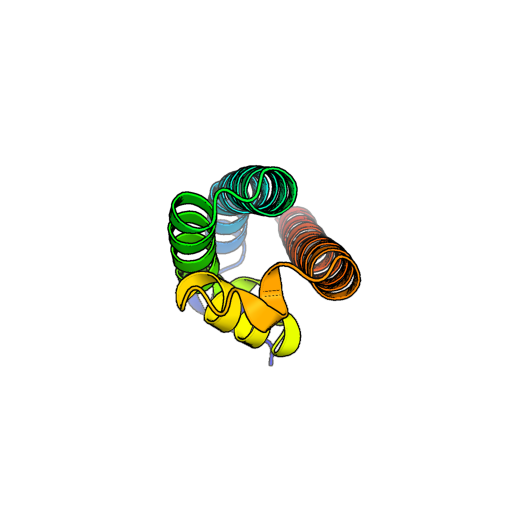14.794 3.587 -8.257 1.00 90.19 102 GLN A O 1
ATOM 798 N N . TYR A 1 103 ? 13.205 2.271 -7.365 1.00 88.75 103 TYR A N 1
ATOM 799 C CA . TYR A 1 103 ? 13.152 1.356 -8.498 1.00 88.75 103 TYR A CA 1
ATOM 800 C C . TYR A 1 103 ? 12.763 2.076 -9.796 1.00 88.75 103 TYR A C 1
ATOM 802 O O . TYR A 1 103 ? 13.461 1.925 -10.798 1.00 88.75 103 TYR A O 1
ATOM 810 N N . SER A 1 104 ? 11.730 2.925 -9.768 1.00 88.31 104 SER A N 1
ATOM 811 C CA . SER A 1 104 ? 11.332 3.742 -10.924 1.00 88.31 104 SER A CA 1
ATOM 812 C C . SER A 1 104 ? 12.492 4.596 -11.444 1.00 88.31 104 SER A C 1
ATOM 814 O O . SER A 1 104 ? 12.797 4.550 -12.631 1.00 88.31 104 SER A O 1
ATOM 816 N N . HIS A 1 105 ? 13.218 5.289 -10.561 1.00 88.56 105 HIS A N 1
ATOM 817 C CA . HIS A 1 105 ? 14.382 6.085 -10.962 1.00 88.56 105 HIS A CA 1
ATOM 818 C C . HIS A 1 105 ? 15.513 5.249 -11.574 1.00 88.56 105 HIS A C 1
ATOM 820 O O . HIS A 1 105 ? 16.191 5.704 -12.494 1.00 88.56 105 HIS A O 1
ATOM 826 N N . THR A 1 106 ? 15.726 4.014 -11.103 1.00 88.44 106 THR A N 1
ATOM 827 C CA . THR A 1 106 ? 16.717 3.121 -11.729 1.00 88.44 106 THR A CA 1
ATOM 828 C C . THR A 1 106 ? 16.316 2.664 -13.129 1.00 88.44 106 THR A C 1
ATOM 830 O O . THR A 1 106 ? 17.195 2.280 -13.898 1.00 88.44 106 THR A O 1
ATOM 833 N N . LEU A 1 107 ? 15.022 2.675 -13.463 1.00 85.62 107 LEU A N 1
ATOM 834 C CA . LEU A 1 107 ? 14.545 2.400 -14.817 1.00 85.62 107 LEU A CA 1
ATOM 835 C C . LEU A 1 107 ? 14.708 3.621 -15.713 1.00 85.62 107 LEU A C 1
ATOM 837 O O . LEU A 1 107 ? 15.205 3.462 -16.821 1.00 85.62 107 LEU A O 1
ATOM 841 N N . ASP A 1 108 ? 14.393 4.816 -15.211 1.00 81.19 108 ASP A N 1
ATOM 842 C CA . ASP A 1 108 ? 14.602 6.070 -15.944 1.00 81.19 108 ASP A CA 1
ATOM 843 C C . ASP A 1 108 ? 16.074 6.261 -16.337 1.00 81.19 108 ASP A C 1
ATOM 845 O O . ASP A 1 108 ? 16.370 6.719 -17.432 1.00 81.19 108 ASP A O 1
ATOM 849 N N . ALA A 1 109 ? 17.015 5.850 -15.480 1.00 82.19 109 ALA A N 1
ATOM 850 C CA . ALA A 1 109 ? 18.449 5.903 -15.775 1.00 82.19 109 ALA A CA 1
ATOM 851 C C . ALA A 1 109 ? 18.927 4.875 -16.826 1.00 82.19 109 ALA A C 1
ATOM 853 O O . ALA A 1 109 ? 20.085 4.926 -17.241 1.00 82.19 109 ALA A O 1
ATOM 854 N N . LYS A 1 110 ? 18.083 3.903 -17.201 1.00 77.44 110 LYS A N 1
ATOM 855 C CA . LYS A 1 110 ? 18.374 2.868 -18.211 1.00 77.44 110 LYS A CA 1
ATOM 856 C C .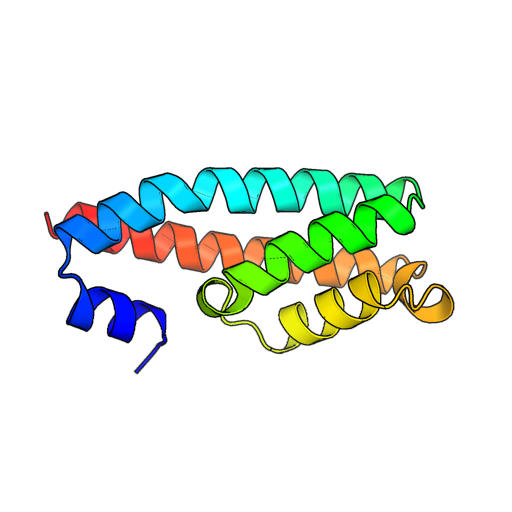 LYS A 1 110 ? 17.722 3.155 -19.569 1.00 77.44 110 LYS A C 1
ATOM 858 O O . LYS A 1 110 ? 17.933 2.361 -20.487 1.00 77.44 110 LYS A O 1
ATOM 863 N N . LEU A 1 111 ? 16.917 4.215 -19.659 1.00 69.25 111 LEU A N 1
ATOM 864 C CA . LEU A 1 111 ? 16.340 4.752 -20.894 1.00 69.25 111 LEU A CA 1
ATOM 865 C C . LEU A 1 111 ? 17.345 5.666 -21.600 1.00 69.25 111 LEU A C 1
ATOM 867 O O . LEU A 1 111 ? 17.402 5.594 -22.846 1.00 69.25 111 LEU A O 1
#

Foldseek 3Di:
DALLVVCCVVQPLVVSLVVLVVCLVVLVVLLVQLLVCLVVVVLVSNLVSLVVVLVVVSQLPDPVLNVLSVCSVVSVVVQSNDPVSSVVNNVSSVVSSVVSVVSSVVSVVVD

pLDDT: mean 91.6, std 6.61, range [55.97, 97.88]

Solvent-accessible surface area (backbone atoms only — not comparable to full-atom values): 5974 Å² total; per-residue (Å²): 134,54,63,64,55,51,48,32,72,72,58,34,61,71,54,37,36,55,48,43,69,62,45,52,59,53,54,51,51,42,50,53,53,26,52,51,20,60,74,70,66,36,55,69,62,18,15,54,32,23,49,58,50,54,79,48,40,76,65,40,80,43,70,69,48,53,56,49,33,51,41,38,44,68,57,43,53,91,56,62,72,35,73,67,48,48,54,48,51,52,53,43,52,53,52,26,50,50,52,46,52,53,51,40,51,59,40,61,76,71,110

Sequence (111 aa):
MSELETIVATLGVERSASLFHSILPLINMRRYELLECLHNQDWESAAQYAHSLLATGHLLASKTLLDQLVLIENSAISIIQNPAFIRQVEAELAASIQQLTQYSHTLDAKL

Mean predicted aligned error: 3.69 Å

Nearest PDB structures (foldseek):
  3myf-assembly1_A  TM=5.685E-01  e=1.986E-01  Shewanella sp. W3-18-1

Secondary structure (DSSP, 8-state):
--HHHHHHHHH-HHHHHHHHHHHHHHHHHHHHHHHHHHHHT-HHHHHHHHHHHHHTHHHH--HHHHHHHHHHHTT-HHHHT-HHHHHHHHHHHHHHHHHHHHHHHHHHTT-

Radius of gyration: 14.78 Å; Cα contacts (8 Å, |Δi|>4): 101; chains: 1; bounding box: 34×24×40 Å